Protein AF-A0A0B6XVA0-F1 (afdb_monomer_lite)

pLDDT: mean 81.33, std 13.4, range [38.56, 96.88]

Structure (mmCIF, N/CA/C/O backbone):
data_AF-A0A0B6XVA0-F1
#
_entry.id   AF-A0A0B6XVA0-F1
#
loop_
_atom_site.group_PDB
_atom_site.id
_atom_site.type_symbol
_atom_site.label_atom_id
_atom_site.label_alt_id
_atom_site.label_comp_id
_atom_site.label_asym_id
_atom_site.label_entity_id
_atom_site.label_seq_id
_atom_site.pdbx_PDB_ins_code
_atom_site.Cartn_x
_atom_site.Cartn_y
_atom_site.Cartn_z
_atom_site.occupancy
_atom_site.B_iso_or_equiv
_atom_site.auth_seq_id
_atom_site.auth_comp_id
_atom_site.auth_asym_id
_atom_site.auth_atom_id
_atom_site.pdbx_PDB_model_num
ATOM 1 N N . GLY A 1 1 ? 68.250 -57.326 -56.115 1.00 38.56 1 GLY A N 1
ATOM 2 C CA . GLY A 1 1 ? 68.111 -56.949 -54.705 1.00 38.56 1 GLY A CA 1
ATOM 3 C C . GLY A 1 1 ? 66.648 -56.737 -54.453 1.00 38.56 1 GLY A C 1
ATOM 4 O O . GLY A 1 1 ? 66.074 -55.864 -55.088 1.00 38.56 1 GLY A O 1
ATOM 5 N N . ASP A 1 2 ? 66.098 -57.636 -53.648 1.00 47.62 2 ASP A N 1
ATOM 6 C CA . ASP A 1 2 ? 64.754 -57.690 -53.070 1.00 47.62 2 ASP A CA 1
ATOM 7 C C . ASP A 1 2 ? 64.149 -56.329 -52.703 1.00 47.62 2 ASP A C 1
ATOM 9 O O . ASP A 1 2 ? 64.869 -55.445 -52.251 1.00 47.62 2 ASP A O 1
ATOM 13 N N . GLN A 1 3 ? 62.822 -56.198 -52.794 1.00 49.47 3 GLN A N 1
ATOM 14 C CA . GLN A 1 3 ? 61.973 -56.266 -51.597 1.00 49.47 3 GLN A CA 1
ATOM 15 C C . GLN A 1 3 ? 60.491 -56.313 -52.002 1.00 49.47 3 GLN A C 1
ATOM 17 O O . GLN A 1 3 ? 60.015 -55.510 -52.804 1.00 49.47 3 GLN A O 1
ATOM 22 N N . CYS A 1 4 ? 59.791 -57.294 -51.442 1.00 64.06 4 CYS A N 1
ATOM 23 C CA . CYS A 1 4 ? 58.340 -57.400 -51.370 1.00 64.06 4 CYS A CA 1
ATOM 24 C C . CYS A 1 4 ? 57.743 -56.201 -50.606 1.00 64.06 4 CYS A C 1
ATOM 26 O O . CYS A 1 4 ? 58.459 -55.554 -49.850 1.00 64.06 4 CYS A O 1
ATOM 28 N N . ASP A 1 5 ? 56.442 -55.934 -50.752 1.00 54.09 5 ASP A N 1
ATOM 29 C CA . ASP A 1 5 ? 55.519 -56.098 -49.620 1.00 54.09 5 ASP A CA 1
ATOM 30 C C . ASP A 1 5 ? 54.050 -55.841 -49.990 1.00 54.09 5 ASP A C 1
ATOM 32 O O . ASP A 1 5 ? 53.673 -54.980 -50.781 1.00 54.09 5 ASP A O 1
ATOM 36 N N . THR A 1 6 ? 53.237 -56.702 -49.395 1.00 65.44 6 THR A N 1
ATOM 37 C CA . THR A 1 6 ? 51.786 -56.870 -49.436 1.00 65.44 6 THR A CA 1
ATOM 38 C C . THR A 1 6 ? 51.023 -55.787 -48.668 1.00 65.44 6 THR A C 1
ATOM 40 O O . THR A 1 6 ? 51.479 -55.358 -47.613 1.00 65.44 6 THR A O 1
ATOM 43 N N . GLY A 1 7 ? 49.788 -55.464 -49.082 1.00 54.06 7 GLY A N 1
ATOM 44 C CA . GLY A 1 7 ? 48.852 -54.724 -48.221 1.00 54.06 7 GLY A CA 1
ATOM 45 C C . GLY A 1 7 ? 47.497 -54.393 -48.859 1.00 54.06 7 GLY A C 1
ATOM 46 O O . GLY A 1 7 ? 47.372 -53.434 -49.608 1.00 54.06 7 GLY A O 1
ATOM 47 N N . VAL A 1 8 ? 46.472 -55.175 -48.519 1.00 59.12 8 VAL A N 1
ATOM 48 C CA . VAL A 1 8 ? 45.024 -54.910 -48.694 1.00 59.12 8 VAL A CA 1
ATOM 49 C C . VAL A 1 8 ? 44.481 -54.483 -47.304 1.00 59.12 8 VAL A C 1
ATOM 51 O O . VAL A 1 8 ? 45.165 -54.759 -46.318 1.00 5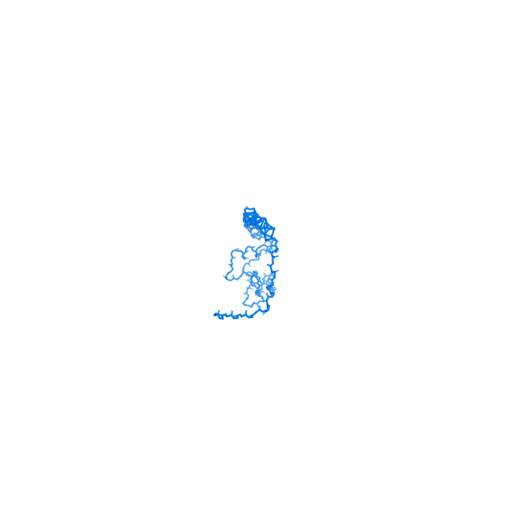9.12 8 VAL A O 1
ATOM 54 N N . PRO A 1 9 ? 43.226 -54.028 -47.111 1.00 64.38 9 PRO A N 1
ATOM 55 C CA . PRO A 1 9 ? 42.469 -52.879 -47.635 1.00 64.38 9 PRO A CA 1
ATOM 56 C C . PRO A 1 9 ? 42.078 -51.887 -46.501 1.00 64.38 9 PRO A C 1
ATOM 58 O O . PRO A 1 9 ? 41.858 -52.309 -45.369 1.00 64.38 9 PRO A O 1
ATOM 61 N N . THR A 1 10 ? 41.808 -50.606 -46.784 1.00 53.69 10 THR A N 1
ATOM 62 C CA . THR A 1 10 ? 41.020 -49.795 -45.826 1.00 53.69 10 THR A CA 1
ATOM 63 C C . THR A 1 10 ? 40.133 -48.793 -46.548 1.00 53.69 10 THR A C 1
ATOM 65 O O . THR A 1 10 ? 40.579 -47.754 -47.026 1.00 53.69 10 THR A O 1
ATOM 68 N N . SER A 1 11 ? 38.844 -49.116 -46.616 1.00 58.03 11 SER A N 1
ATOM 69 C CA . SER A 1 11 ? 37.773 -48.164 -46.881 1.00 58.03 11 SER A CA 1
ATOM 70 C C . SER A 1 11 ? 37.853 -47.015 -45.871 1.00 58.03 11 SER A C 1
ATOM 72 O O . SER A 1 11 ? 37.454 -47.172 -44.715 1.00 58.03 11 SER A O 1
ATOM 74 N N . ALA A 1 12 ? 38.373 -45.864 -46.292 1.00 57.09 12 ALA A N 1
ATOM 75 C CA . ALA A 1 12 ? 38.171 -44.623 -45.561 1.00 57.09 12 ALA A CA 1
ATOM 76 C C . ALA A 1 12 ? 36.693 -44.220 -45.711 1.00 57.09 12 ALA A C 1
ATOM 78 O O . ALA A 1 12 ? 36.170 -44.258 -46.830 1.00 57.09 12 ALA A O 1
ATOM 79 N N . PRO A 1 13 ? 35.987 -43.853 -44.628 1.00 57.03 13 PRO A N 1
ATOM 80 C CA . PRO A 1 13 ? 34.615 -43.398 -44.744 1.00 57.03 13 PRO A CA 1
ATOM 81 C C . PRO A 1 13 ? 34.625 -42.056 -45.477 1.00 57.03 13 PRO A C 1
ATOM 83 O O . PRO A 1 13 ? 35.184 -41.072 -44.994 1.00 57.03 13 PRO A O 1
ATOM 86 N N . SER A 1 14 ? 34.016 -42.008 -46.658 1.00 52.47 14 SER A N 1
ATOM 87 C CA . SER A 1 14 ? 33.790 -40.771 -47.396 1.00 52.47 14 SER A CA 1
ATOM 88 C C . SER A 1 14 ? 32.753 -39.916 -46.662 1.00 52.47 14 SER A C 1
ATOM 90 O O . SER A 1 14 ? 31.584 -39.871 -47.034 1.00 52.47 14 SER A O 1
ATOM 92 N N . PHE A 1 15 ? 33.182 -39.217 -45.612 1.00 58.12 15 PHE A N 1
ATOM 93 C CA . PHE A 1 15 ? 32.457 -38.093 -45.024 1.00 58.12 15 PHE A CA 1
ATOM 94 C C . PHE A 1 15 ? 32.681 -36.849 -45.891 1.00 58.12 15 PHE A C 1
ATOM 96 O O . PHE A 1 15 ? 33.274 -35.862 -45.461 1.00 58.12 15 PHE A O 1
ATOM 103 N N . HIS A 1 16 ? 32.228 -36.898 -47.144 1.00 57.19 16 HIS A N 1
ATOM 104 C CA . HIS A 1 16 ? 32.233 -35.725 -48.006 1.00 57.19 16 HIS A CA 1
ATOM 105 C C . HIS A 1 16 ? 30.906 -34.971 -47.898 1.00 57.19 16 HIS A C 1
ATOM 107 O O . HIS A 1 16 ? 29.930 -35.241 -48.588 1.00 57.19 16 HIS A O 1
ATOM 113 N N . THR A 1 17 ? 30.938 -34.007 -46.976 1.00 59.41 17 THR A N 1
ATOM 114 C CA . THR A 1 17 ? 30.609 -32.603 -47.256 1.00 59.41 17 THR A CA 1
ATOM 115 C C . THR A 1 17 ? 29.162 -32.321 -47.674 1.00 59.41 17 THR A C 1
ATOM 117 O O . THR A 1 17 ? 28.844 -32.068 -48.833 1.00 59.41 17 THR A O 1
ATOM 120 N N . SER A 1 18 ? 28.286 -32.236 -46.670 1.00 64.38 18 SER A N 1
ATOM 121 C CA . SER A 1 18 ? 27.124 -31.343 -46.741 1.00 64.38 18 SER A CA 1
ATOM 122 C C . SER A 1 18 ? 27.595 -29.910 -47.039 1.00 64.38 18 SER A C 1
ATOM 124 O O . SER A 1 18 ? 28.676 -29.542 -46.583 1.00 64.38 18 SER A O 1
ATOM 126 N N . PRO A 1 19 ? 26.844 -29.077 -47.785 1.00 60.06 19 PRO A N 1
ATOM 127 C CA . PRO A 1 19 ? 27.267 -27.712 -48.087 1.00 60.06 19 PRO A CA 1
ATOM 128 C C . PRO A 1 19 ? 27.162 -26.843 -46.815 1.00 60.06 19 PRO A C 1
ATOM 130 O O . PRO A 1 19 ? 26.055 -26.442 -46.442 1.00 60.06 19 PRO A O 1
ATOM 133 N N . PRO A 1 20 ? 28.281 -26.505 -46.139 1.00 71.44 20 PRO A N 1
ATOM 134 C CA . PRO A 1 20 ? 28.254 -25.782 -44.863 1.00 71.44 20 PRO A CA 1
ATOM 135 C C . PRO A 1 20 ? 27.804 -24.324 -45.039 1.00 71.44 20 PRO A C 1
ATOM 137 O O . PRO A 1 20 ? 27.375 -23.675 -44.091 1.00 71.44 20 PRO A O 1
ATOM 140 N N . PHE A 1 21 ? 27.859 -23.807 -46.267 1.00 75.88 21 PHE A N 1
ATOM 141 C CA . PHE A 1 21 ? 27.590 -22.408 -46.579 1.00 75.88 21 PHE A CA 1
ATOM 142 C C . PHE A 1 21 ? 26.129 -22.010 -46.357 1.00 75.88 21 PHE A C 1
ATOM 144 O O . PHE A 1 21 ? 25.877 -20.955 -45.786 1.00 75.88 21 PHE A O 1
ATOM 151 N N . PHE A 1 22 ? 25.160 -22.855 -46.727 1.00 82.38 22 PHE A N 1
ATOM 152 C CA . PHE A 1 22 ? 23.741 -22.538 -46.517 1.00 82.38 22 PHE A CA 1
ATOM 153 C C . PHE A 1 22 ? 23.384 -22.480 -45.031 1.00 82.38 22 PHE A C 1
ATOM 155 O O . PHE A 1 22 ? 22.662 -21.583 -44.605 1.00 82.38 22 PHE A O 1
ATOM 162 N N . ILE A 1 23 ? 23.948 -23.390 -44.233 1.00 86.12 23 ILE A N 1
ATOM 163 C CA . ILE A 1 23 ? 23.747 -23.421 -42.780 1.00 86.12 23 ILE A CA 1
ATOM 164 C C . ILE A 1 23 ? 24.357 -22.169 -42.142 1.00 86.12 23 ILE A C 1
ATOM 166 O O . ILE A 1 23 ? 23.697 -21.505 -41.348 1.00 86.12 23 ILE A O 1
ATOM 170 N N . LEU A 1 24 ? 25.576 -21.790 -42.539 1.00 87.12 24 LEU A N 1
ATOM 171 C CA . LEU A 1 24 ? 26.222 -20.569 -42.052 1.00 87.12 24 LEU A CA 1
ATOM 172 C C . LEU A 1 24 ? 25.424 -19.308 -42.410 1.00 87.12 24 LEU A C 1
ATOM 174 O O . LEU A 1 24 ? 25.233 -18.450 -41.551 1.00 87.12 24 LEU A O 1
ATOM 178 N N . ILE A 1 25 ? 24.904 -19.212 -43.638 1.00 89.94 25 ILE A N 1
ATOM 179 C CA . ILE A 1 25 ? 24.081 -18.074 -44.075 1.00 89.94 25 ILE A CA 1
ATOM 180 C C . ILE A 1 25 ? 22.795 -17.981 -43.242 1.00 89.94 25 ILE A C 1
ATOM 182 O O . ILE A 1 25 ? 22.466 -16.903 -42.747 1.00 89.94 25 ILE A O 1
ATOM 186 N N . VAL A 1 26 ? 22.095 -19.099 -43.028 1.00 92.44 26 VAL A N 1
ATOM 187 C CA . VAL A 1 26 ? 20.877 -19.132 -42.201 1.00 92.44 26 VAL A CA 1
ATOM 188 C C . VAL A 1 26 ? 21.178 -18.723 -40.757 1.00 92.44 26 VAL A C 1
ATOM 190 O O . VAL A 1 26 ? 20.447 -17.910 -40.190 1.00 92.44 26 VAL A O 1
ATOM 193 N N . CYS A 1 27 ? 22.280 -19.208 -40.178 1.00 92.62 27 CYS A N 1
ATOM 194 C CA . CYS A 1 27 ? 22.709 -18.827 -38.832 1.00 92.62 27 CYS A CA 1
ATOM 195 C C . CYS A 1 27 ? 22.998 -17.323 -38.713 1.00 92.62 27 CYS A C 1
ATOM 197 O O . CYS A 1 27 ? 22.600 -16.705 -37.726 1.00 92.62 27 CYS A O 1
ATOM 199 N N . VAL A 1 28 ? 23.643 -16.717 -39.715 1.00 94.81 28 VAL A N 1
ATOM 200 C CA . VAL A 1 28 ? 23.942 -15.274 -39.724 1.00 94.81 28 VAL A CA 1
ATOM 201 C C . VAL A 1 28 ? 22.665 -14.444 -39.816 1.00 94.81 28 VAL A C 1
ATOM 203 O O . VAL A 1 28 ? 22.503 -13.486 -39.060 1.00 94.81 28 VAL A O 1
ATOM 206 N N . VAL A 1 29 ? 21.731 -14.820 -40.693 1.00 96.31 29 VAL A N 1
ATOM 207 C CA . VAL A 1 29 ? 20.443 -14.121 -40.823 1.00 96.31 29 VAL A CA 1
ATOM 208 C C . VAL A 1 29 ? 19.646 -14.225 -39.524 1.00 96.31 29 VAL A C 1
ATOM 210 O O . VAL A 1 29 ? 19.125 -13.223 -39.037 1.00 96.31 29 VAL A O 1
ATOM 213 N N . PHE A 1 30 ? 19.600 -15.409 -38.916 1.00 96.31 30 PHE A N 1
ATOM 214 C CA . PHE A 1 30 ? 18.902 -15.613 -37.651 1.00 96.31 30 PHE A CA 1
ATOM 215 C C . PHE A 1 30 ? 19.529 -14.801 -36.508 1.00 96.31 30 PHE A C 1
ATOM 217 O O . PHE A 1 30 ? 18.814 -14.138 -35.756 1.00 96.31 30 PHE A O 1
ATOM 224 N N . ALA A 1 31 ? 20.863 -14.769 -36.421 1.00 95.81 31 ALA A N 1
ATOM 225 C CA . ALA A 1 31 ? 21.575 -13.940 -35.454 1.00 95.81 31 ALA A CA 1
ATOM 226 C C . ALA A 1 31 ? 21.287 -12.444 -35.664 1.00 95.81 31 ALA A C 1
ATOM 228 O O . ALA A 1 31 ? 21.014 -11.738 -34.695 1.00 95.81 31 ALA A O 1
ATOM 229 N N . ALA A 1 32 ? 21.266 -11.966 -36.912 1.00 96.12 32 ALA A N 1
ATOM 230 C CA . ALA A 1 32 ? 20.929 -10.580 -37.227 1.00 96.12 32 ALA A CA 1
ATOM 231 C C . ALA A 1 32 ? 19.495 -10.226 -36.799 1.00 96.12 32 ALA A C 1
ATOM 233 O O . ALA A 1 32 ? 19.278 -9.188 -36.175 1.00 96.12 32 ALA A O 1
ATOM 234 N N . VAL A 1 33 ? 18.524 -11.110 -37.054 1.00 96.88 33 VAL A N 1
ATOM 235 C CA . VAL A 1 33 ? 17.129 -10.926 -36.620 1.00 96.88 33 VAL A CA 1
ATOM 236 C C . VAL A 1 33 ? 17.027 -10.872 -35.095 1.00 96.88 33 VAL A C 1
ATOM 238 O O . VAL A 1 33 ? 16.354 -9.987 -34.562 1.00 96.88 33 VAL A O 1
ATOM 241 N N . ILE A 1 34 ? 17.727 -11.758 -34.378 1.00 95.88 34 ILE A N 1
ATOM 242 C CA . ILE A 1 34 ? 17.760 -11.737 -32.909 1.00 95.88 34 ILE A CA 1
ATOM 243 C C . ILE A 1 34 ? 18.369 -10.429 -32.403 1.00 95.88 34 ILE A C 1
ATOM 245 O O . ILE A 1 34 ? 17.785 -9.795 -31.527 1.00 95.88 34 ILE A O 1
ATOM 249 N N . ILE A 1 35 ?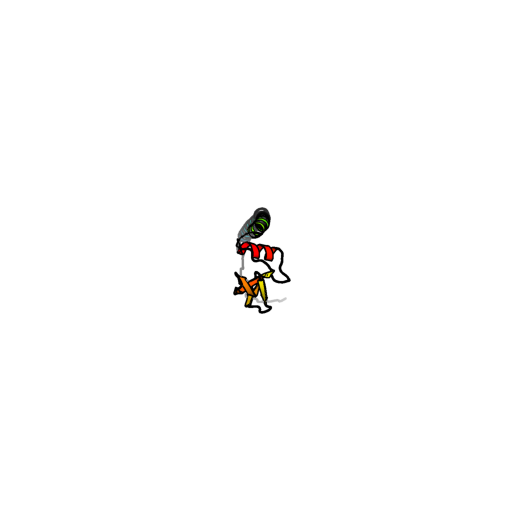 19.501 -9.993 -32.960 1.00 95.75 35 ILE A N 1
ATOM 250 C CA . ILE A 1 35 ? 20.170 -8.750 -32.552 1.00 95.75 35 ILE A CA 1
ATOM 251 C C . ILE A 1 35 ? 19.244 -7.547 -32.761 1.00 95.75 35 ILE A C 1
ATOM 253 O O . ILE A 1 35 ? 19.096 -6.730 -31.853 1.00 95.75 35 ILE A O 1
ATOM 257 N N . ILE A 1 36 ? 18.566 -7.464 -33.909 1.00 95.25 36 ILE A N 1
ATOM 258 C CA . ILE A 1 36 ? 17.601 -6.395 -34.200 1.00 95.25 36 ILE A CA 1
ATOM 259 C C . ILE A 1 36 ? 16.428 -6.450 -33.214 1.00 95.25 36 ILE A C 1
ATOM 261 O O . ILE A 1 36 ? 16.055 -5.425 -32.647 1.00 95.25 36 ILE A O 1
ATOM 265 N N . SER A 1 37 ? 15.876 -7.635 -32.949 1.00 93.31 37 SER A N 1
ATOM 266 C CA . SER A 1 37 ? 14.784 -7.817 -31.987 1.00 93.31 37 SER A CA 1
ATOM 267 C C . SER A 1 37 ? 15.184 -7.385 -30.572 1.00 93.31 37 SER A C 1
ATOM 269 O O . SER A 1 37 ? 14.428 -6.688 -29.894 1.00 93.31 37 SER A O 1
ATOM 271 N N . VAL A 1 38 ? 16.382 -7.762 -30.121 1.00 94.69 38 VAL A N 1
ATOM 272 C CA . VAL A 1 38 ? 16.923 -7.373 -28.812 1.00 94.69 38 VAL A CA 1
ATOM 273 C C . VAL A 1 38 ? 17.150 -5.864 -28.757 1.00 94.69 38 VAL A C 1
ATOM 275 O O . VAL A 1 38 ? 16.735 -5.225 -27.792 1.00 94.69 38 VAL A O 1
ATOM 278 N N . TYR A 1 39 ? 17.728 -5.271 -29.803 1.00 94.62 39 TYR A N 1
ATOM 279 C CA . TYR A 1 39 ? 17.918 -3.824 -29.900 1.00 94.62 39 TYR A CA 1
ATOM 280 C C . TYR A 1 39 ? 16.584 -3.073 -29.800 1.00 94.62 39 TYR A C 1
ATOM 282 O O . TYR A 1 39 ? 16.443 -2.174 -28.972 1.00 94.62 39 TYR A O 1
ATOM 290 N N . VAL A 1 40 ? 15.569 -3.493 -30.561 1.00 92.69 40 VAL A N 1
ATOM 291 C CA . VAL A 1 40 ? 14.219 -2.915 -30.496 1.00 92.69 40 VAL A CA 1
ATOM 292 C C . VAL A 1 40 ? 13.608 -3.099 -29.106 1.00 92.69 40 VAL A C 1
ATOM 294 O O . VAL A 1 40 ? 13.031 -2.158 -28.562 1.00 92.69 40 VAL A O 1
ATOM 297 N N . TYR A 1 41 ? 13.769 -4.267 -28.479 1.00 93.06 41 TYR A N 1
ATOM 298 C CA . TYR A 1 41 ? 13.292 -4.503 -27.115 1.00 93.06 41 TYR A CA 1
ATOM 299 C C . TYR A 1 41 ? 13.941 -3.541 -26.107 1.00 93.06 41 TYR A C 1
ATOM 301 O O . TYR A 1 41 ? 13.243 -2.893 -25.323 1.00 93.06 41 TYR A O 1
ATOM 309 N N . PHE A 1 42 ? 15.265 -3.391 -26.143 1.00 91.38 42 PHE A N 1
ATOM 310 C CA . PHE A 1 42 ? 15.977 -2.495 -25.234 1.00 91.38 42 PHE A CA 1
ATOM 311 C C . PHE A 1 42 ? 15.654 -1.021 -25.494 1.00 91.38 42 PHE A C 1
ATOM 313 O O . PHE A 1 42 ? 15.411 -0.283 -24.545 1.00 91.38 42 PHE A O 1
ATOM 320 N N . VAL A 1 43 ? 15.588 -0.585 -26.752 1.00 89.56 43 VAL A N 1
ATOM 321 C CA . VAL A 1 43 ? 15.358 0.829 -27.091 1.00 89.56 43 VAL A CA 1
ATOM 322 C C . VAL A 1 43 ? 13.895 1.235 -26.937 1.00 89.56 43 VAL A C 1
ATOM 324 O O . VAL A 1 43 ? 13.615 2.356 -26.533 1.00 89.56 43 VAL A O 1
ATOM 327 N N . VAL A 1 44 ? 12.940 0.353 -27.232 1.00 84.69 44 VAL A N 1
ATOM 328 C CA . VAL A 1 44 ? 11.513 0.709 -27.220 1.00 84.69 44 VAL A CA 1
ATOM 329 C C . VAL A 1 44 ? 10.846 0.288 -25.919 1.00 84.69 44 VAL A C 1
ATOM 331 O O . VAL A 1 44 ? 10.112 1.068 -25.315 1.00 84.69 44 VAL A O 1
ATOM 334 N N . ILE A 1 45 ? 11.077 -0.941 -25.459 1.00 79.12 45 ILE A N 1
ATOM 335 C CA . ILE A 1 45 ? 10.299 -1.519 -24.357 1.00 79.12 45 ILE A CA 1
ATOM 336 C C . ILE A 1 45 ? 10.914 -1.168 -23.000 1.00 79.12 45 ILE A C 1
ATOM 338 O O . ILE A 1 45 ? 10.172 -0.847 -22.069 1.00 79.12 45 ILE A O 1
ATOM 342 N N . HIS A 1 46 ? 12.244 -1.164 -22.871 1.00 77.19 46 HIS A N 1
ATOM 343 C CA . HIS A 1 46 ? 12.906 -0.811 -21.611 1.00 77.19 46 HIS A CA 1
ATOM 344 C C . HIS A 1 46 ? 12.569 0.615 -21.121 1.00 77.19 46 HIS A C 1
ATOM 346 O O . HIS A 1 46 ? 12.161 0.752 -19.960 1.00 77.19 46 HIS A O 1
ATOM 352 N N . PRO A 1 47 ? 12.646 1.680 -21.953 1.00 75.25 47 PRO A N 1
ATOM 353 C CA . PRO A 1 47 ? 12.281 3.019 -21.498 1.00 75.25 47 PRO A CA 1
ATOM 354 C C . PRO A 1 47 ? 10.772 3.184 -21.318 1.00 75.25 47 PRO A C 1
ATOM 356 O O . PRO A 1 47 ? 10.363 3.866 -20.384 1.00 75.25 47 PRO A O 1
ATOM 359 N N . ARG A 1 48 ? 9.925 2.517 -22.120 1.00 71.06 48 ARG A N 1
ATOM 360 C CA . ARG A 1 48 ? 8.461 2.555 -21.934 1.00 71.06 48 ARG A CA 1
ATOM 361 C C . ARG A 1 48 ? 8.032 1.938 -20.606 1.00 71.06 48 ARG A C 1
ATOM 363 O O . ARG A 1 48 ? 7.229 2.530 -19.891 1.00 71.06 48 ARG A O 1
ATOM 370 N N . LYS A 1 49 ? 8.620 0.801 -20.219 1.00 70.50 49 LYS A N 1
ATOM 371 C CA . LYS A 1 49 ? 8.395 0.185 -18.900 1.00 70.50 49 LYS A CA 1
ATOM 372 C C . LYS A 1 49 ? 8.900 1.069 -17.756 1.00 70.50 49 LYS A C 1
ATOM 374 O O . LYS A 1 49 ? 8.349 1.016 -16.661 1.00 70.50 49 LYS A O 1
ATOM 379 N N . ALA A 1 50 ? 9.951 1.862 -17.965 1.00 75.44 50 ALA A N 1
ATOM 380 C CA . ALA A 1 50 ? 10.417 2.829 -16.971 1.00 75.44 50 ALA A CA 1
ATOM 381 C C . ALA A 1 50 ? 9.493 4.058 -16.880 1.00 75.44 50 ALA A C 1
ATOM 383 O O . ALA A 1 50 ? 9.152 4.476 -15.778 1.00 75.44 50 ALA A O 1
ATOM 384 N N . ALA A 1 51 ? 9.041 4.598 -18.014 1.00 78.56 51 ALA A N 1
ATOM 385 C CA . ALA A 1 51 ? 8.148 5.753 -18.077 1.00 78.56 51 ALA A CA 1
ATOM 386 C C . ALA A 1 51 ? 6.758 5.451 -17.496 1.00 78.56 51 ALA A C 1
ATOM 388 O O . ALA A 1 51 ? 6.271 6.208 -16.664 1.00 78.56 51 ALA A O 1
ATOM 389 N N . LEU A 1 52 ? 6.156 4.310 -17.849 1.00 77.75 52 LEU A N 1
ATOM 390 C CA . LEU A 1 52 ? 4.874 3.884 -17.276 1.00 77.75 52 LEU A CA 1
ATOM 391 C C . LEU A 1 52 ? 4.975 3.644 -15.768 1.00 77.75 52 LEU A C 1
ATOM 393 O O . LEU A 1 52 ? 4.086 4.057 -15.035 1.00 77.75 52 LEU A O 1
ATOM 397 N N . ARG A 1 53 ? 6.079 3.054 -15.286 1.00 75.38 53 ARG A N 1
ATOM 398 C CA . ARG A 1 53 ? 6.329 2.928 -13.840 1.00 75.38 53 ARG A CA 1
ATOM 399 C C . ARG A 1 53 ? 6.421 4.287 -13.148 1.00 75.38 53 ARG A C 1
ATOM 401 O O . ARG A 1 53 ? 5.910 4.423 -12.046 1.00 75.38 53 ARG A O 1
ATOM 408 N N . ARG A 1 54 ? 7.025 5.298 -13.783 1.00 78.44 54 ARG A N 1
ATOM 409 C CA . ARG A 1 54 ? 7.063 6.669 -13.242 1.00 78.44 54 ARG A CA 1
ATOM 410 C C . ARG A 1 54 ? 5.672 7.293 -13.171 1.00 78.44 54 ARG A C 1
ATOM 412 O O . ARG A 1 54 ? 5.345 7.861 -12.141 1.00 78.44 54 ARG A O 1
ATOM 419 N N . LEU A 1 55 ? 4.858 7.155 -14.218 1.00 79.69 55 LEU A N 1
ATOM 420 C CA . LEU A 1 55 ? 3.481 7.664 -14.229 1.00 79.69 55 LEU A CA 1
ATOM 421 C C . LEU A 1 55 ? 2.592 6.943 -13.214 1.00 79.69 55 LEU A C 1
ATOM 423 O O . LEU A 1 55 ? 1.835 7.593 -12.507 1.00 79.69 55 LEU A O 1
ATOM 427 N N . TYR A 1 56 ? 2.723 5.6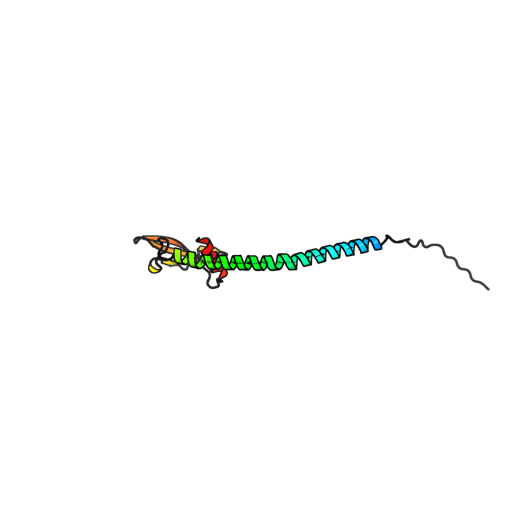21 -13.099 1.00 72.06 56 TYR A N 1
ATOM 428 C CA . TYR A 1 56 ? 2.030 4.841 -12.077 1.00 72.06 56 TYR A CA 1
ATOM 429 C C . TYR A 1 56 ? 2.434 5.287 -10.668 1.00 72.06 56 TYR A C 1
ATOM 431 O O . TYR A 1 56 ? 1.568 5.503 -9.825 1.00 72.06 56 TYR A O 1
ATOM 439 N N . ASN A 1 57 ? 3.735 5.475 -10.417 1.00 72.38 57 ASN A N 1
ATOM 440 C CA . ASN A 1 57 ? 4.221 5.955 -9.125 1.00 72.38 57 ASN A CA 1
ATOM 441 C C . ASN A 1 57 ? 3.721 7.373 -8.814 1.00 72.38 57 ASN A C 1
ATOM 443 O O . ASN A 1 57 ? 3.254 7.585 -7.704 1.00 72.38 57 ASN A O 1
ATOM 447 N N . LEU A 1 58 ? 3.761 8.302 -9.780 1.00 75.00 58 LEU A N 1
ATOM 448 C CA . LEU A 1 58 ? 3.216 9.662 -9.635 1.00 75.00 58 LEU A CA 1
ATOM 449 C C . LEU A 1 58 ? 1.710 9.635 -9.335 1.00 75.00 58 LEU A C 1
ATOM 451 O O . LEU A 1 58 ? 1.251 10.261 -8.387 1.00 75.00 58 LEU A O 1
ATOM 455 N N . SER A 1 59 ? 0.954 8.837 -10.092 1.00 71.75 59 SER A N 1
ATOM 456 C CA . SER A 1 59 ? -0.484 8.658 -9.880 1.00 71.75 59 SER A CA 1
ATOM 457 C C . SER A 1 59 ? -0.800 8.039 -8.517 1.00 71.75 59 SER A C 1
ATOM 459 O O . SER A 1 59 ? -1.793 8.409 -7.900 1.00 71.75 59 SER A O 1
ATOM 461 N N . SER A 1 60 ? 0.027 7.102 -8.044 1.00 70.06 60 SER A N 1
ATOM 462 C CA . SER A 1 60 ? -0.142 6.466 -6.732 1.00 70.06 60 SER A CA 1
ATOM 463 C C . SER A 1 60 ? 0.137 7.458 -5.603 1.00 70.06 60 SER A C 1
ATOM 465 O O . SER A 1 60 ? -0.596 7.494 -4.618 1.00 70.06 60 SER A O 1
ATOM 467 N N . THR A 1 61 ? 1.170 8.295 -5.749 1.00 69.00 61 THR A N 1
ATOM 468 C CA . THR A 1 61 ? 1.495 9.328 -4.760 1.00 69.00 61 THR A CA 1
ATOM 469 C C . THR A 1 61 ? 0.468 10.449 -4.705 1.00 69.00 61 THR A C 1
ATOM 471 O O . THR A 1 61 ? 0.258 10.972 -3.622 1.00 69.00 61 THR A O 1
ATOM 474 N N . ASP A 1 62 ? -0.200 10.792 -5.810 1.00 66.25 62 ASP A N 1
ATOM 475 C CA . ASP A 1 62 ? -1.264 11.808 -5.798 1.00 66.25 62 ASP A CA 1
ATOM 476 C C . ASP A 1 62 ? -2.554 11.290 -5.146 1.00 66.25 62 ASP A C 1
ATOM 478 O O . ASP A 1 62 ? -3.288 12.054 -4.523 1.00 66.25 62 ASP A O 1
ATOM 482 N N . HIS A 1 63 ? -2.844 9.991 -5.241 1.00 67.38 63 HIS A N 1
ATOM 483 C CA . HIS A 1 63 ? -4.053 9.426 -4.639 1.00 67.38 63 HIS A CA 1
ATOM 484 C C . HIS A 1 63 ? -3.978 9.360 -3.103 1.00 67.38 63 HIS A C 1
ATOM 486 O O . HIS A 1 63 ? -4.987 9.570 -2.434 1.00 67.38 63 HIS A O 1
ATOM 492 N N . LEU A 1 64 ? -2.790 9.122 -2.531 1.00 68.06 64 LEU A N 1
ATOM 493 C CA . LEU A 1 64 ? -2.608 8.946 -1.083 1.00 68.06 64 LEU A CA 1
ATOM 494 C C . LEU A 1 64 ? -3.045 10.148 -0.224 1.00 68.06 64 LEU A C 1
ATOM 496 O O . LEU A 1 64 ? -3.811 9.940 0.721 1.00 68.06 64 LEU A O 1
ATOM 500 N N . PRO A 1 65 ? -2.562 11.381 -0.494 1.00 67.31 65 PRO A N 1
ATOM 501 C CA . PRO A 1 65 ? -2.935 12.566 0.270 1.00 67.31 65 PRO A CA 1
ATOM 502 C C . PRO A 1 65 ? -4.438 12.806 0.215 1.00 67.31 65 PRO A C 1
ATOM 504 O O . PRO A 1 65 ? -5.046 13.059 1.248 1.00 67.31 65 PRO A O 1
ATOM 507 N N . ASN A 1 66 ? -5.044 12.625 -0.962 1.00 69.31 66 ASN A N 1
ATOM 508 C CA . ASN A 1 66 ? -6.480 12.794 -1.155 1.00 69.31 66 ASN A CA 1
ATOM 509 C C . ASN A 1 66 ? -7.289 11.777 -0.336 1.00 69.31 66 ASN A C 1
ATOM 511 O O . ASN A 1 66 ? -8.233 12.160 0.347 1.00 69.31 66 ASN A O 1
ATOM 515 N N . THR A 1 67 ? -6.898 10.497 -0.339 1.00 74.31 67 THR A N 1
ATOM 516 C CA . THR A 1 67 ? -7.577 9.465 0.460 1.00 74.31 67 THR A CA 1
ATOM 517 C C . THR A 1 67 ? -7.446 9.739 1.959 1.00 74.31 67 THR A C 1
ATOM 519 O O . THR A 1 67 ? -8.426 9.632 2.692 1.00 74.31 67 THR A O 1
ATOM 522 N N . TYR A 1 68 ? -6.256 10.121 2.437 1.00 73.56 68 TYR A N 1
ATOM 523 C CA . TYR A 1 68 ? -6.059 10.453 3.850 1.00 73.56 68 TYR A CA 1
ATOM 524 C C . TYR A 1 68 ? -6.869 11.686 4.265 1.00 73.56 68 TYR A C 1
ATOM 526 O O . TYR A 1 68 ? -7.605 11.616 5.247 1.00 73.56 68 TYR A O 1
ATOM 534 N N . GLU A 1 69 ? -6.787 12.785 3.511 1.00 79.19 69 GLU A N 1
ATOM 535 C CA . GLU A 1 69 ? -7.558 14.002 3.796 1.00 79.19 69 GLU A CA 1
ATOM 536 C C . GLU A 1 69 ? -9.070 13.765 3.730 1.00 79.19 69 GLU A C 1
ATOM 538 O O . GLU A 1 69 ? -9.808 14.358 4.508 1.00 79.19 69 GLU A O 1
ATOM 543 N N . GLN A 1 70 ? -9.537 12.854 2.872 1.00 77.56 70 GLN A N 1
ATOM 544 C CA . GLN A 1 70 ? -10.946 12.472 2.810 1.00 77.56 70 GLN A CA 1
ATOM 545 C C . GLN A 1 70 ? -11.395 11.638 4.021 1.00 77.56 70 GLN A C 1
ATOM 547 O O . GLN A 1 70 ? -12.557 11.720 4.421 1.00 77.56 70 GLN A O 1
ATOM 552 N N . ILE A 1 71 ? -10.513 10.817 4.599 1.00 79.75 71 ILE A N 1
ATOM 553 C CA . ILE A 1 71 ? -10.836 9.999 5.777 1.00 79.75 71 ILE A CA 1
ATOM 554 C C . ILE A 1 71 ? -10.800 10.849 7.050 1.00 79.75 71 ILE A C 1
ATOM 556 O O . ILE A 1 71 ? -11.660 10.668 7.916 1.00 79.75 71 ILE A O 1
ATOM 560 N N . VAL A 1 72 ? -9.848 11.776 7.164 1.00 80.88 72 VAL A N 1
ATOM 561 C CA . VAL A 1 72 ? -9.729 12.669 8.322 1.00 80.88 72 VAL A CA 1
ATOM 562 C C . VAL A 1 72 ? -10.935 13.611 8.385 1.00 80.88 72 VAL A C 1
ATOM 564 O O . VAL A 1 72 ? -11.247 14.329 7.443 1.00 80.88 72 VAL A O 1
ATOM 567 N N . GLY A 1 73 ? -11.645 13.603 9.509 1.00 79.00 73 GLY A N 1
ATOM 568 C CA . GLY A 1 73 ? -12.884 14.350 9.722 1.00 79.00 73 GLY A CA 1
ATOM 569 C C . GLY A 1 73 ? -14.140 13.670 9.170 1.00 79.00 73 GLY A C 1
ATOM 570 O O . GLY A 1 73 ? -15.242 14.190 9.358 1.00 79.00 73 GLY A O 1
ATOM 571 N N . SER A 1 74 ? -14.011 12.507 8.524 1.00 82.75 74 SER A N 1
ATOM 572 C CA . SER A 1 74 ? -15.156 11.717 8.070 1.00 82.75 74 SER A CA 1
ATOM 573 C C . SER A 1 74 ? -15.746 10.857 9.192 1.00 82.75 74 SER A C 1
ATOM 575 O O . SER A 1 74 ? -15.132 10.611 10.228 1.00 82.75 74 SER A O 1
ATOM 577 N N . PHE A 1 75 ? -16.943 10.319 8.955 1.00 83.56 75 PHE A N 1
ATOM 578 C CA . PHE A 1 75 ? -17.605 9.382 9.869 1.00 83.56 75 PHE A CA 1
ATOM 579 C C . PHE A 1 75 ? -16.889 8.024 9.998 1.00 83.56 75 PHE A C 1
ATOM 581 O O . PHE A 1 75 ? -17.246 7.234 10.872 1.00 83.56 75 PHE A O 1
ATOM 588 N N . TRP A 1 76 ? -15.892 7.747 9.150 1.00 85.81 76 TRP A N 1
ATOM 589 C CA . TRP A 1 76 ? -15.044 6.557 9.241 1.00 85.81 76 TRP A CA 1
ATOM 590 C C . TRP A 1 76 ? -13.846 6.744 10.179 1.00 85.81 76 TRP A C 1
ATOM 592 O O . TRP A 1 76 ? -13.212 5.757 10.559 1.00 85.81 76 TRP A O 1
ATOM 602 N N . GLU A 1 77 ? -13.522 7.980 10.572 1.00 87.81 77 GLU A N 1
ATOM 603 C CA . GLU A 1 77 ? -12.425 8.234 11.499 1.00 87.81 77 GLU A CA 1
ATOM 604 C C . GLU A 1 77 ? -12.822 7.867 12.935 1.00 87.81 77 GLU A C 1
ATOM 606 O O . GLU A 1 77 ? -13.797 8.364 13.500 1.00 87.81 77 GLU A O 1
ATOM 611 N N . ILE A 1 78 ? -12.019 7.006 13.558 1.00 89.19 78 ILE A N 1
ATOM 612 C CA . ILE A 1 78 ? -12.176 6.618 14.960 1.00 89.19 78 ILE A CA 1
ATOM 613 C C . ILE A 1 78 ? -11.125 7.356 15.787 1.00 89.19 78 ILE A C 1
ATOM 615 O O 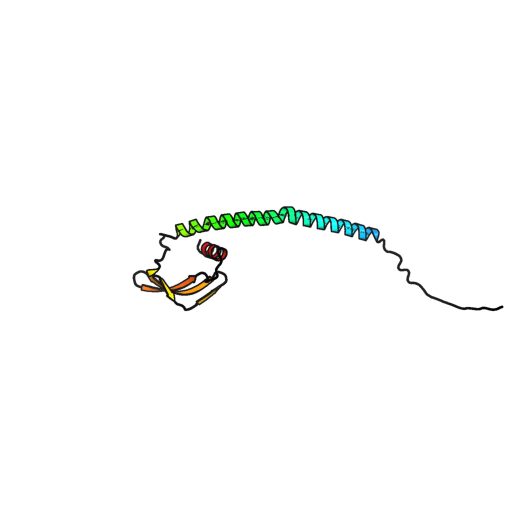. ILE A 1 78 ? -9.924 7.252 15.527 1.00 89.19 78 ILE A O 1
ATOM 619 N N . GLN A 1 79 ? -11.558 8.049 16.843 1.00 89.81 79 GLN A N 1
ATOM 620 C CA . GLN A 1 79 ? -10.630 8.721 17.750 1.00 89.81 79 GLN A CA 1
ATOM 621 C C . GLN A 1 79 ? -9.699 7.707 18.426 1.00 89.81 79 GLN A C 1
ATOM 623 O O . GLN A 1 79 ? -10.152 6.719 19.006 1.00 89.81 79 GLN A O 1
ATOM 628 N N . ARG A 1 80 ? -8.390 7.988 18.451 1.00 89.38 80 ARG A N 1
ATOM 629 C CA . ARG A 1 80 ? -7.388 7.080 19.047 1.00 89.38 80 ARG A CA 1
ATOM 630 C C . ARG A 1 80 ? -7.682 6.727 20.508 1.00 89.38 80 ARG A C 1
ATOM 632 O O . ARG A 1 80 ? -7.434 5.598 20.908 1.00 89.38 80 ARG A O 1
ATOM 639 N N . GLY A 1 81 ? -8.263 7.645 21.286 1.00 90.50 81 GLY A N 1
ATOM 640 C CA . GLY A 1 81 ? -8.664 7.386 22.678 1.00 90.50 81 GLY A CA 1
ATOM 641 C C . GLY A 1 81 ? -9.813 6.379 22.837 1.00 90.50 81 GLY A C 1
ATOM 642 O O . GLY A 1 81 ? -10.009 5.834 23.920 1.00 90.50 81 GLY A O 1
ATOM 643 N N . GLN A 1 82 ? -10.570 6.108 21.770 1.00 92.25 82 GLN A N 1
ATOM 644 C CA . GLN A 1 82 ? -11.625 5.092 21.737 1.00 92.25 82 GLN A CA 1
ATOM 645 C C . GLN A 1 82 ? -11.115 3.730 21.248 1.00 92.25 82 GLN A C 1
ATOM 647 O O . GLN A 1 82 ? -11.851 2.747 21.338 1.00 92.25 82 GLN A O 1
ATOM 652 N N . LEU A 1 83 ? -9.873 3.654 20.759 1.00 94.00 83 LEU A N 1
ATOM 653 C CA . LEU A 1 83 ? -9.246 2.439 20.253 1.00 94.00 83 LEU A CA 1
ATOM 654 C C . LEU A 1 83 ? -8.321 1.832 21.313 1.00 94.00 83 LEU A C 1
ATOM 656 O O . LEU A 1 83 ? -7.469 2.501 21.887 1.00 94.00 83 LEU A O 1
ATOM 660 N N . SER A 1 84 ? -8.455 0.534 21.559 1.00 94.50 84 SER A N 1
ATOM 661 C CA . SER A 1 84 ? -7.560 -0.230 22.429 1.00 94.50 84 SER A CA 1
ATOM 662 C C . SER A 1 84 ? -6.986 -1.409 21.658 1.00 94.50 84 SER A C 1
ATOM 664 O O . SER A 1 84 ? -7.703 -2.357 21.343 1.00 94.50 84 SER A O 1
ATOM 666 N N . ILE A 1 85 ? -5.691 -1.351 21.355 1.00 94.69 85 ILE A N 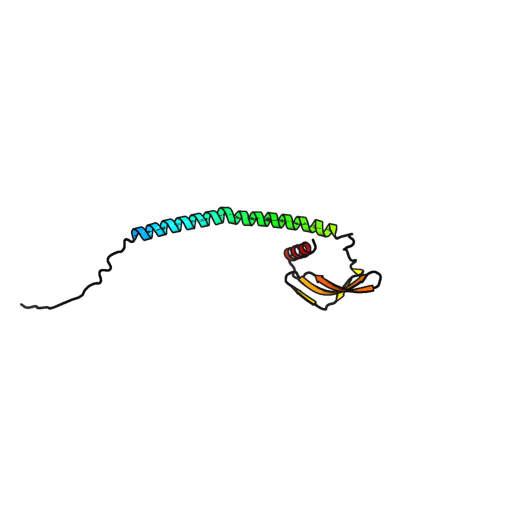1
ATOM 667 C CA . ILE A 1 85 ? -4.965 -2.405 20.639 1.00 94.69 85 ILE A CA 1
ATOM 668 C C . ILE A 1 85 ? -4.364 -3.359 21.669 1.00 94.69 85 ILE A C 1
ATOM 670 O O . ILE A 1 85 ? -3.704 -2.916 22.606 1.00 94.69 85 ILE A O 1
ATOM 674 N N . SER A 1 86 ? -4.594 -4.659 21.512 1.00 94.12 86 SER A N 1
ATOM 675 C CA . SER A 1 86 ? -3.939 -5.678 22.336 1.00 94.12 86 SER A CA 1
ATOM 676 C C . SER A 1 86 ? -2.671 -6.203 21.656 1.00 94.12 86 SER A C 1
ATOM 678 O O . SER A 1 86 ? -2.491 -6.055 20.446 1.00 94.12 86 SER A O 1
ATOM 680 N N . ASN A 1 87 ? -1.800 -6.862 22.423 1.00 91.75 87 ASN A N 1
ATOM 681 C CA . ASN A 1 87 ? -0.596 -7.502 21.882 1.00 91.75 87 ASN A CA 1
ATOM 682 C C . ASN A 1 87 ? -0.875 -8.864 21.216 1.00 91.75 87 ASN A C 1
ATOM 684 O O . ASN A 1 87 ? 0.049 -9.480 20.691 1.00 91.75 87 ASN A O 1
ATOM 688 N N . GLU A 1 88 ? -2.124 -9.340 21.226 1.00 94.94 88 GLU A N 1
ATOM 689 C CA . GLU A 1 88 ? -2.514 -10.610 20.610 1.00 94.94 88 GLU A CA 1
ATOM 690 C C . GLU A 1 88 ? -2.527 -10.464 19.079 1.00 94.94 88 GLU A C 1
ATOM 692 O O . GLU A 1 88 ? -3.357 -9.748 18.508 1.00 94.94 88 GLU A O 1
ATOM 697 N N . LEU A 1 89 ? -1.582 -11.133 18.416 1.00 94.19 89 LEU A N 1
ATOM 698 C CA . LEU A 1 89 ? -1.487 -11.197 16.962 1.00 94.19 89 LEU A CA 1
ATOM 699 C C . LEU A 1 89 ? -2.506 -12.212 16.431 1.00 94.19 89 LEU A C 1
ATOM 701 O O . LEU A 1 89 ? -2.428 -13.395 16.746 1.00 94.19 89 LEU A O 1
ATOM 705 N N . LEU A 1 90 ? -3.439 -11.747 15.604 1.00 94.69 90 LEU A N 1
ATOM 706 C CA . LEU A 1 90 ? -4.441 -12.584 14.940 1.00 94.69 90 LEU A CA 1
ATOM 707 C C . LEU A 1 90 ? -3.966 -13.081 13.572 1.00 94.69 90 LEU A C 1
ATOM 709 O O . LEU A 1 90 ? -4.402 -14.131 13.112 1.00 94.69 90 LEU A O 1
ATOM 713 N N . GLY A 1 91 ? -3.081 -12.335 12.910 1.00 93.06 91 GLY A N 1
ATOM 714 C CA . GLY A 1 91 ? -2.553 -12.719 11.607 1.00 93.06 91 GLY A CA 1
ATOM 715 C C . GLY A 1 91 ? -1.381 -11.856 11.163 1.00 93.06 91 GLY A C 1
ATOM 716 O O . GLY A 1 91 ? -1.224 -10.718 11.599 1.00 93.06 91 GLY A O 1
ATOM 717 N N . ASN A 1 92 ? -0.553 -12.401 10.278 1.00 90.69 92 ASN A N 1
ATOM 718 C CA . ASN A 1 92 ? 0.579 -11.705 9.679 1.00 90.69 92 ASN A CA 1
ATOM 719 C C . ASN A 1 92 ? 0.576 -11.976 8.172 1.00 90.69 92 ASN A C 1
ATOM 721 O O . ASN A 1 92 ? 0.637 -13.129 7.755 1.00 90.69 92 ASN A O 1
ATOM 725 N N . GLY A 1 93 ? 0.447 -10.923 7.370 1.00 82.44 93 GLY A N 1
ATOM 726 C CA . GLY A 1 93 ? 0.329 -11.001 5.919 1.00 82.44 93 GLY A CA 1
ATOM 727 C C . GLY A 1 93 ? 1.404 -10.194 5.197 1.00 82.44 93 GLY A C 1
ATOM 728 O O . GLY A 1 93 ? 2.310 -9.616 5.804 1.00 82.44 93 GLY A O 1
ATOM 729 N N . GLN A 1 94 ? 1.289 -10.148 3.870 1.00 76.75 94 GLN A N 1
ATOM 730 C CA . GLN A 1 94 ? 2.180 -9.358 3.017 1.00 76.75 94 GLN A CA 1
ATOM 731 C C . GLN A 1 94 ? 2.020 -7.851 3.269 1.00 76.75 94 GLN A C 1
ATOM 733 O O . GLN A 1 94 ? 3.013 -7.144 3.363 1.00 76.75 94 GLN A O 1
ATOM 738 N N . PHE A 1 95 ? 0.785 -7.388 3.472 1.00 70.88 95 PHE A N 1
ATOM 739 C CA . PHE A 1 95 ? 0.439 -5.969 3.627 1.00 70.88 95 PHE A CA 1
ATOM 740 C C . PHE A 1 95 ? 0.540 -5.440 5.067 1.00 70.88 95 PHE A C 1
ATOM 742 O O . PHE A 1 95 ? 0.193 -4.293 5.329 1.00 70.88 95 PHE A O 1
ATOM 749 N N . GLY A 1 96 ? 0.945 -6.275 6.028 1.00 85.69 96 GLY A N 1
ATOM 750 C CA . GLY A 1 96 ? 1.026 -5.884 7.434 1.00 85.69 96 GLY A CA 1
ATOM 751 C C . GLY A 1 96 ? 0.648 -6.998 8.402 1.00 85.69 96 GLY A C 1
ATOM 752 O O . GLY A 1 96 ? 0.683 -8.182 8.072 1.00 85.69 96 GLY A O 1
ATOM 753 N N . GLN A 1 97 ? 0.273 -6.603 9.610 1.00 92.44 97 GLN A N 1
ATOM 754 C CA . GLN A 1 97 ? -0.107 -7.483 10.707 1.00 92.44 97 GLN A CA 1
ATOM 755 C C . GLN A 1 97 ? -1.505 -7.132 11.218 1.00 92.44 97 GLN A C 1
ATOM 757 O O . GLN A 1 97 ? -1.928 -5.980 11.177 1.00 92.44 97 GLN A O 1
ATOM 762 N N . VAL A 1 98 ? -2.228 -8.126 11.716 1.00 94.38 98 VAL A N 1
ATOM 763 C CA . VAL A 1 98 ? -3.561 -7.968 12.293 1.00 94.38 98 VAL A CA 1
ATOM 764 C C . VAL A 1 98 ? -3.475 -8.304 13.769 1.00 94.38 98 VAL A C 1
ATOM 766 O O . VAL A 1 98 ? -3.105 -9.417 14.135 1.00 94.38 98 VAL A O 1
ATOM 769 N N . LYS A 1 99 ? -3.822 -7.346 14.622 1.00 95.75 99 LYS A N 1
ATOM 770 C CA . LYS A 1 99 ? -3.880 -7.512 16.075 1.00 95.75 99 LYS A CA 1
ATOM 771 C C . LYS A 1 99 ? -5.322 -7.460 16.546 1.00 95.75 99 LYS A C 1
ATOM 773 O O . LYS A 1 99 ? -6.161 -6.786 15.953 1.00 95.75 99 LYS A O 1
ATOM 778 N N . LYS A 1 100 ? -5.621 -8.152 17.635 1.00 96.69 100 LYS A N 1
ATOM 779 C CA . LYS A 1 100 ? -6.923 -8.043 18.290 1.00 96.69 100 LYS A CA 1
ATOM 780 C C . LYS A 1 100 ? -7.019 -6.711 19.017 1.00 96.69 100 LYS A C 1
ATOM 782 O O . LYS A 1 100 ? -6.032 -6.217 19.567 1.00 96.69 100 LYS A O 1
ATOM 787 N N . GLY A 1 101 ? -8.207 -6.140 19.080 1.00 96.31 101 GLY A N 1
ATOM 788 C CA . GLY A 1 101 ? -8.443 -4.939 19.858 1.00 96.31 101 GLY A CA 1
ATOM 789 C C . GLY A 1 101 ? -9.913 -4.710 20.142 1.00 96.31 101 GLY A C 1
ATOM 790 O O . GLY A 1 101 ? -10.760 -5.561 19.879 1.00 96.31 101 GLY A O 1
ATOM 791 N N . HIS A 1 102 ? -10.199 -3.548 20.710 1.00 96.50 102 HIS A N 1
ATOM 792 C CA . HIS A 1 102 ? -11.551 -3.109 21.009 1.00 96.50 102 HIS A CA 1
ATOM 793 C C . HIS A 1 102 ? -11.724 -1.651 20.601 1.00 96.50 102 HIS A C 1
ATOM 795 O O . HIS A 1 102 ? -10.823 -0.838 20.813 1.00 96.50 102 HIS A O 1
ATOM 801 N N . VAL A 1 103 ? -12.897 -1.318 20.071 1.00 95.81 103 VAL A N 1
ATOM 802 C CA . VAL A 1 103 ? -13.330 0.067 19.856 1.00 95.81 103 VAL A CA 1
ATOM 803 C C . VAL A 1 103 ? -14.464 0.379 20.820 1.00 95.81 103 VAL A C 1
ATOM 805 O O . VAL A 1 103 ? -15.362 -0.438 21.028 1.00 95.81 103 VAL A O 1
ATOM 808 N N . LYS A 1 104 ? -14.425 1.566 21.426 1.00 95.12 104 LYS A N 1
ATOM 809 C CA . LYS A 1 104 ? -15.501 2.083 22.267 1.00 95.12 104 LYS A CA 1
ATOM 810 C C . LYS A 1 104 ? -16.490 2.882 21.415 1.00 95.12 104 LYS A C 1
ATOM 812 O O . LYS A 1 104 ? -16.239 4.045 21.124 1.00 95.12 104 LYS A O 1
ATOM 817 N N . ILE A 1 105 ? -17.626 2.278 21.072 1.00 89.69 105 ILE A N 1
ATOM 818 C CA . ILE A 1 105 ? -18.716 2.920 20.319 1.00 89.69 105 ILE A CA 1
ATOM 819 C C . ILE A 1 105 ? -19.885 3.136 21.278 1.00 89.69 105 ILE A C 1
ATOM 821 O O . ILE A 1 105 ? -20.372 2.181 21.878 1.00 89.69 105 ILE A O 1
ATOM 825 N N . ASN A 1 106 ? -20.318 4.386 21.472 1.00 88.62 106 ASN A N 1
ATOM 826 C CA . ASN A 1 106 ? -21.440 4.741 22.361 1.00 88.62 106 ASN A CA 1
ATOM 827 C C . ASN A 1 106 ? -21.337 4.137 23.778 1.00 88.62 106 ASN A C 1
ATOM 829 O O . ASN A 1 106 ? -22.327 3.738 24.381 1.00 88.62 106 ASN A O 1
ATOM 833 N N . GLY A 1 107 ? -20.115 4.032 24.310 1.00 87.56 107 GLY A N 1
ATOM 834 C CA . GLY A 1 107 ? -19.856 3.451 25.631 1.00 87.56 107 GLY A CA 1
ATOM 835 C C . GLY A 1 107 ? -19.662 1.931 25.649 1.00 87.56 107 GLY A C 1
ATOM 836 O O . GLY A 1 107 ? -19.048 1.431 26.591 1.00 87.56 107 GLY A O 1
ATOM 837 N N . ALA A 1 108 ? -20.082 1.212 24.606 1.00 93.06 108 ALA A N 1
ATOM 838 C CA . ALA A 1 108 ? -19.897 -0.229 24.478 1.00 93.06 108 ALA A CA 1
ATOM 839 C C . ALA A 1 108 ? -18.518 -0.572 23.896 1.00 93.06 108 ALA A C 1
ATOM 841 O O . ALA A 1 108 ? -18.042 0.083 22.968 1.00 93.06 108 ALA A O 1
ATOM 842 N N . LYS A 1 109 ? -17.874 -1.616 24.432 1.00 94.75 109 LYS A N 1
ATOM 843 C CA . LYS A 1 109 ? -16.631 -2.166 23.875 1.00 94.75 109 LYS A CA 1
ATOM 844 C C . LYS A 1 109 ? -16.970 -3.216 22.824 1.00 94.75 109 LYS A C 1
ATOM 846 O O . LYS A 1 109 ? -17.495 -4.271 23.162 1.00 94.75 109 LYS A O 1
ATOM 851 N N . VAL A 1 110 ? -16.631 -2.932 21.574 1.00 96.00 110 VAL A N 1
ATOM 852 C CA . VAL A 1 110 ? -16.819 -3.841 20.443 1.00 96.00 110 VAL A CA 1
ATOM 853 C C . VAL A 1 110 ? -15.474 -4.491 20.112 1.00 96.00 110 VAL A C 1
ATOM 855 O O . VAL A 1 110 ? -14.511 -3.756 19.879 1.00 96.00 110 VAL A O 1
ATOM 858 N N . PRO A 1 111 ? -15.360 -5.832 20.117 1.00 95.81 111 PRO A N 1
ATOM 859 C CA . PRO A 1 111 ? -14.136 -6.510 19.707 1.00 95.81 111 PRO A CA 1
ATOM 860 C C . PRO A 1 111 ? -13.929 -6.353 18.199 1.00 95.81 111 PRO A C 1
ATOM 862 O O . PRO A 1 111 ? -14.854 -6.545 17.412 1.00 95.81 111 PRO A O 1
ATOM 865 N N . VAL A 1 112 ? -12.709 -6.008 17.799 1.00 96.06 112 VAL A N 1
ATOM 866 C CA . VAL A 1 112 ? -12.344 -5.768 16.399 1.00 96.06 112 VAL A CA 1
ATOM 867 C C . VAL A 1 112 ? -10.978 -6.366 16.075 1.00 96.06 112 VAL A C 1
ATOM 869 O O . VAL A 1 112 ? -10.133 -6.568 16.952 1.00 96.06 112 VAL A O 1
ATOM 872 N N . ALA A 1 113 ? -10.752 -6.614 14.790 1.00 95.50 113 ALA A N 1
ATOM 873 C CA . ALA A 1 113 ? -9.432 -6.878 14.242 1.00 95.50 113 ALA A CA 1
ATOM 874 C C . ALA A 1 113 ? -8.837 -5.563 13.723 1.00 95.50 113 ALA A C 1
ATOM 876 O O . ALA A 1 113 ? -9.488 -4.825 12.989 1.00 95.50 113 ALA A O 1
ATOM 877 N N . ILE A 1 114 ? -7.603 -5.264 14.118 1.00 93.56 114 ILE A N 1
ATOM 878 C CA . ILE A 1 114 ? -6.902 -4.025 13.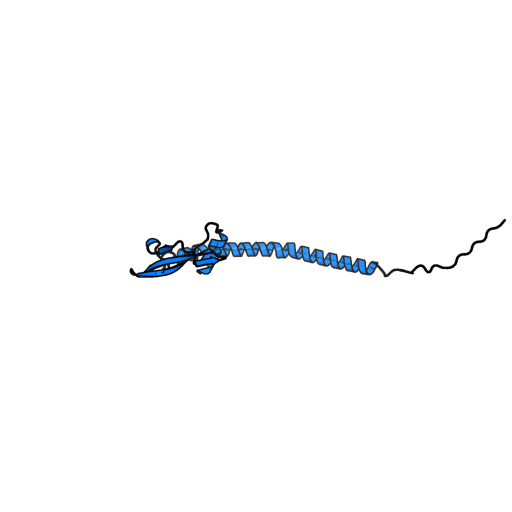784 1.00 93.56 114 ILE A CA 1
ATOM 879 C C . ILE A 1 114 ? -5.744 -4.389 12.871 1.00 93.56 114 ILE A C 1
ATOM 881 O O . ILE A 1 114 ? -4.778 -5.015 13.309 1.00 93.56 114 ILE A O 1
ATOM 885 N N . LYS A 1 115 ? -5.845 -4.000 11.601 1.00 92.62 115 LYS A N 1
ATOM 886 C CA . LYS A 1 115 ? -4.763 -4.150 10.629 1.00 92.62 115 LYS A CA 1
ATOM 887 C C . LYS A 1 115 ? -3.810 -2.964 10.779 1.00 92.62 115 LYS A C 1
ATOM 889 O O . LYS A 1 115 ? -4.240 -1.815 10.736 1.00 92.62 115 LYS A O 1
ATOM 894 N N . SER A 1 116 ? -2.530 -3.239 10.993 1.00 91.19 116 SER A N 1
ATOM 895 C CA . SER A 1 116 ? -1.468 -2.238 11.064 1.00 91.19 116 SER A CA 1
ATOM 896 C C . SER A 1 116 ? -0.317 -2.637 10.154 1.00 91.19 116 SER A C 1
ATOM 898 O O . SER A 1 116 ? -0.111 -3.816 9.862 1.00 91.19 116 SER A O 1
ATOM 900 N N . LEU A 1 117 ? 0.493 -1.662 9.765 1.00 90.56 117 LEU A N 1
ATOM 901 C CA . LEU A 1 117 ? 1.786 -1.946 9.158 1.00 90.56 117 LEU A CA 1
ATOM 902 C C . LEU A 1 117 ? 2.728 -2.600 10.181 1.00 90.56 117 LEU A C 1
ATOM 904 O O . LEU A 1 117 ? 2.491 -2.537 11.395 1.00 90.56 117 LEU A O 1
ATOM 908 N N . LYS A 1 118 ? 3.757 -3.273 9.665 1.00 88.75 118 LYS A N 1
ATOM 909 C CA . LYS A 1 118 ? 4.877 -3.795 10.456 1.00 88.75 118 LYS A CA 1
ATOM 910 C C . LYS A 1 118 ? 5.838 -2.658 10.802 1.00 88.75 118 LYS A C 1
ATOM 912 O O . LYS A 1 118 ? 5.816 -1.614 10.151 1.00 88.75 118 LYS A O 1
ATOM 917 N N . ASP A 1 119 ? 6.689 -2.880 11.796 1.00 85.31 119 ASP A N 1
ATOM 918 C CA . ASP A 1 119 ? 7.659 -1.874 12.246 1.00 85.31 119 ASP A CA 1
ATOM 919 C C . ASP A 1 119 ? 8.717 -1.558 11.169 1.00 85.31 119 ASP A C 1
ATOM 921 O O . ASP A 1 119 ? 9.259 -0.457 11.136 1.00 85.31 119 ASP A O 1
ATOM 925 N N . ASP A 1 120 ? 8.968 -2.498 10.253 1.00 86.00 120 ASP A N 1
ATOM 926 C CA . ASP A 1 120 ? 9.909 -2.407 9.132 1.00 86.00 120 ASP A CA 1
ATOM 927 C C . ASP A 1 120 ? 9.243 -2.062 7.784 1.00 86.00 120 ASP A C 1
ATOM 929 O O . ASP A 1 120 ? 9.861 -2.202 6.729 1.00 86.00 120 ASP A O 1
ATOM 933 N N . ALA A 1 121 ? 7.983 -1.614 7.798 1.00 85.44 121 ALA A N 1
ATOM 934 C CA . ALA A 1 121 ? 7.232 -1.337 6.577 1.00 85.44 121 ALA A CA 1
ATOM 935 C C . ALA A 1 121 ? 7.838 -0.190 5.748 1.00 85.44 121 ALA A C 1
ATOM 937 O O . ALA A 1 121 ? 8.122 0.900 6.256 1.00 85.44 121 ALA A O 1
ATOM 938 N N . SER A 1 122 ? 7.963 -0.419 4.440 1.00 86.38 122 SER A N 1
ATOM 939 C CA . SER A 1 122 ? 8.434 0.577 3.478 1.00 86.38 122 SER A CA 1
ATOM 940 C C . SER A 1 122 ? 7.343 1.592 3.110 1.00 86.38 122 SER A C 1
ATOM 942 O O . SER A 1 122 ? 6.150 1.379 3.338 1.00 86.38 122 SER A O 1
ATOM 944 N N . ASP A 1 123 ? 7.724 2.700 2.469 1.00 83.56 123 ASP A N 1
ATOM 945 C CA . ASP A 1 123 ? 6.749 3.682 1.965 1.00 83.56 123 ASP A CA 1
ATOM 946 C C . ASP A 1 123 ? 5.851 3.111 0.857 1.00 83.56 123 ASP A C 1
ATOM 948 O O . ASP A 1 123 ? 4.698 3.525 0.701 1.00 83.56 123 ASP A O 1
ATOM 952 N N . LYS A 1 124 ? 6.343 2.096 0.136 1.00 82.69 124 LYS A N 1
ATOM 953 C CA . LYS A 1 124 ? 5.523 1.317 -0.790 1.00 82.69 124 LYS A CA 1
ATOM 954 C C . LYS A 1 124 ? 4.456 0.513 -0.044 1.00 82.69 124 LYS A C 1
ATOM 956 O O . LYS A 1 124 ? 3.312 0.518 -0.480 1.00 82.69 124 LYS A O 1
ATOM 961 N N . ASP A 1 125 ? 4.790 -0.102 1.089 1.00 84.25 125 ASP A N 1
ATOM 962 C CA . ASP A 1 125 ? 3.819 -0.868 1.886 1.00 84.25 125 ASP A CA 1
ATOM 963 C C . ASP A 1 125 ? 2.744 0.043 2.491 1.00 84.25 125 ASP A C 1
ATOM 965 O O . ASP A 1 125 ? 1.571 -0.320 2.507 1.00 84.25 125 ASP A O 1
ATOM 969 N N . LYS A 1 126 ? 3.111 1.262 2.920 1.00 84.25 126 LYS A N 1
ATOM 970 C CA . LYS A 1 126 ? 2.141 2.297 3.334 1.00 84.25 126 LYS A CA 1
ATOM 971 C C . LYS A 1 126 ? 1.178 2.654 2.206 1.00 84.25 126 LYS A C 1
ATOM 973 O O . LYS A 1 126 ? -0.020 2.784 2.438 1.00 84.25 126 LYS A O 1
ATOM 978 N N . THR A 1 127 ? 1.717 2.813 0.999 1.00 81.19 127 THR A N 1
ATOM 979 C CA . THR A 1 127 ? 0.944 3.167 -0.193 1.00 81.19 127 THR A CA 1
ATOM 980 C C . THR A 1 127 ? -0.022 2.052 -0.576 1.00 81.19 127 THR A C 1
ATOM 982 O O . THR A 1 127 ? -1.216 2.292 -0.724 1.00 81.19 127 THR A O 1
ATOM 985 N N . ASP A 1 128 ? 0.478 0.819 -0.663 1.00 82.56 128 ASP A N 1
ATOM 986 C CA . ASP A 1 128 ? -0.327 -0.356 -0.990 1.00 82.56 128 ASP A CA 1
ATOM 987 C C . ASP A 1 128 ? -1.413 -0.603 0.081 1.00 82.56 128 ASP A C 1
ATOM 989 O O . ASP A 1 128 ? -2.539 -0.950 -0.264 1.00 82.56 128 ASP A O 1
ATOM 993 N N . PHE A 1 129 ? -1.115 -0.354 1.364 1.00 84.88 129 PHE A N 1
ATOM 994 C CA . PHE A 1 129 ? -2.087 -0.441 2.460 1.00 84.88 129 PHE A CA 1
ATOM 995 C C . PHE A 1 129 ? -3.210 0.601 2.356 1.00 84.88 129 PHE A C 1
ATOM 997 O O . PHE A 1 129 ? -4.372 0.268 2.575 1.00 84.88 129 PHE A O 1
ATOM 1004 N N . LEU A 1 130 ? -2.891 1.856 2.018 1.00 80.81 130 LEU A N 1
ATOM 1005 C CA . LEU A 1 130 ? -3.898 2.914 1.858 1.00 80.81 130 LEU A CA 1
ATOM 1006 C C . LEU A 1 130 ? -4.755 2.718 0.601 1.00 80.81 130 LEU A C 1
ATOM 1008 O O . LEU A 1 130 ? -5.948 3.004 0.639 1.00 80.81 130 LEU A O 1
ATOM 1012 N N . ASN A 1 131 ? -4.183 2.171 -0.473 1.00 78.81 131 ASN A N 1
ATOM 1013 C CA . ASN A 1 131 ? -4.921 1.819 -1.690 1.00 78.81 131 ASN A CA 1
ATOM 1014 C C . ASN A 1 131 ? -5.938 0.681 -1.483 1.00 78.81 131 ASN A C 1
ATOM 1016 O O . ASN A 1 131 ? -6.835 0.510 -2.296 1.00 78.81 131 ASN A O 1
ATOM 1020 N N . GLU A 1 132 ? -5.815 -0.118 -0.420 1.00 76.81 132 GLU A N 1
ATOM 1021 C CA . GLU A 1 132 ? -6.826 -1.129 -0.070 1.00 76.81 132 GLU A CA 1
ATOM 1022 C C . GLU A 1 132 ? -8.054 -0.507 0.623 1.00 76.81 132 GLU A C 1
ATOM 1024 O O . GLU A 1 132 ? -9.113 -1.127 0.675 1.00 76.81 132 GLU A O 1
ATOM 1029 N N . LEU A 1 133 ? -7.914 0.704 1.177 1.00 72.94 133 LEU A N 1
ATOM 1030 C CA . LEU A 1 133 ? -8.981 1.419 1.885 1.00 72.94 133 LEU A CA 1
ATOM 1031 C C . LEU A 1 133 ? -9.816 2.328 0.970 1.00 72.94 133 LEU A C 1
ATOM 1033 O O . LEU A 1 133 ? -10.862 2.806 1.412 1.00 72.94 133 LEU A O 1
ATOM 1037 N N . SER A 1 134 ? -9.333 2.601 -0.249 1.00 61.38 134 SER A N 1
ATOM 1038 C CA . SER A 1 134 ? -9.989 3.452 -1.253 1.00 61.38 134 SER A CA 1
ATOM 1039 C C . SER A 1 134 ? -11.037 2.716 -2.073 1.00 61.38 134 SER A C 1
ATOM 1041 O O . SER A 1 134 ? -10.725 1.586 -2.513 1.00 61.38 134 SER A O 1
#

Radius of gyration: 36.51 Å; chains: 1; bounding box: 90×72×80 Å

Organism: NCBI:txid1028688

Secondary structure (DSSP, 8-state):
-------------------HHHHHHHHHHHHHHHHHHHHHIIIIIHHHHHHHHHHHHHHHHHHHHHHHHHHTTSTTPPPGGGEEEEEEEEEEETTEEEEEEEEEETTEEEEEEEEE--TT--HHHHHHHHHTT-

Foldseek 3Di:
DDDDDDDDDDDDPPPDDDPVVVVVVVVVVVVVVVVVVVVCCCVPVVVVVVVVVVVVVVVLVVVQVVLVVVCVVDPNDADPVQKAWDPAWPDQDPLATWTWIWGQDPNDTDIDIDGDHDPPDDPVSVSVNSVVVD

Sequence (134 aa):
GDQCDTGVPTSAPSFHTSPPFFILIVCVVFAAVIIISVYVYFVVIHPRKAALRRLYNLSSTDHLPNTYEQIVGSFWEIQRGQLSISNELLGNGQFGQVKKGHVKINGAKVPVAIKSLKDDASDKDKTDFLNELS

InterPro domains:
  IPR001245 Serine-threonine/tyrosine-protein kinase, catalytic domain [PF07714] (87-133)
  IPR011009 Protein kinase-like domain superfamily [SSF56112] (76-133)
  IPR017441 Protein kinase, ATP binding site [PS00107] (90-115)
  IPR050122 Receptor Tyrosine Kinase [PTHR24416] (20-133)